Protein AF-A0A381XG17-F1 (afdb_monomer_lite)

Secondary structure (DSSP, 8-state):
-HHHHHTTTSSS-EETTEEEEEEEEE-TTT--EEEEEEE--EETTEE-----GGG-SS----

Structure (mmCIF, N/CA/C/O backbone):
data_AF-A0A381XG17-F1
#
_entry.id   AF-A0A381XG17-F1
#
loop_
_atom_site.group_PDB
_atom_site.id
_atom_site.type_symbol
_atom_site.label_atom_id
_atom_site.label_alt_id
_atom_site.label_comp_id
_atom_site.label_asym_id
_atom_site.label_entity_id
_atom_site.label_seq_id
_atom_site.pdbx_PDB_ins_code
_atom_site.Cartn_x
_atom_site.Cartn_y
_atom_site.Cartn_z
_atom_site.occupancy
_atom_site.B_iso_or_equiv
_atom_site.auth_seq_id
_atom_site.auth_comp_id
_atom_site.auth_asym_id
_atom_site.auth_atom_id
_atom_site.pdbx_PDB_model_num
ATOM 1 N N . VAL A 1 1 ? -2.825 4.982 -6.684 1.00 92.56 1 VAL A N 1
ATOM 2 C CA . VAL A 1 1 ? -3.893 3.963 -6.524 1.00 92.56 1 VAL A CA 1
ATOM 3 C C . VAL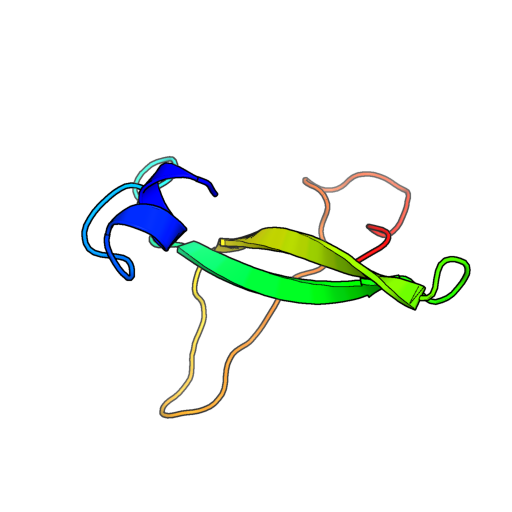 A 1 1 ? -4.795 3.918 -7.746 1.00 92.56 1 VAL A C 1
ATOM 5 O O . VAL A 1 1 ? -4.847 2.877 -8.370 1.00 92.56 1 VAL A O 1
ATOM 8 N N . GLU A 1 2 ? -5.463 5.010 -8.126 1.00 96.19 2 GLU A N 1
ATOM 9 C CA . GLU A 1 2 ? -6.413 4.997 -9.257 1.00 96.19 2 GLU A CA 1
ATOM 10 C C . GLU A 1 2 ? -5.788 4.530 -10.578 1.00 96.19 2 GLU A C 1
ATOM 12 O O . GLU A 1 2 ? -6.309 3.598 -11.179 1.00 96.19 2 GLU A O 1
ATOM 17 N N . ARG A 1 3 ? -4.633 5.090 -10.971 1.00 96.75 3 ARG A N 1
ATOM 18 C CA . ARG A 1 3 ? -3.909 4.679 -12.193 1.00 96.75 3 ARG A CA 1
ATOM 19 C C . ARG A 1 3 ? -3.552 3.189 -12.207 1.00 96.75 3 ARG A C 1
ATOM 21 O O . ARG A 1 3 ? -3.817 2.515 -13.196 1.00 96.75 3 ARG A O 1
ATOM 28 N N . TYR A 1 4 ? -3.071 2.675 -11.074 1.00 97.31 4 TYR A N 1
ATOM 29 C CA . TYR A 1 4 ? -2.787 1.248 -10.886 1.00 97.31 4 TYR A CA 1
ATOM 30 C C . TYR A 1 4 ? -4.025 0.392 -11.132 1.00 97.31 4 TYR A C 1
ATOM 32 O O . TYR A 1 4 ? -3.986 -0.553 -11.906 1.00 97.31 4 TYR A O 1
ATOM 40 N N . LEU A 1 5 ? -5.148 0.733 -10.498 1.00 96.38 5 LEU A N 1
ATOM 41 C CA . LEU A 1 5 ? -6.372 -0.060 -10.610 1.00 96.38 5 LEU A CA 1
ATOM 42 C C . LEU A 1 5 ? -7.005 0.022 -12.001 1.00 96.38 5 LEU A C 1
ATOM 44 O O . LEU A 1 5 ? -7.558 -0.963 -12.471 1.00 96.38 5 LEU A O 1
ATOM 48 N N . ALA A 1 6 ? -6.938 1.185 -12.650 1.00 97.38 6 ALA A N 1
ATOM 49 C CA . ALA A 1 6 ? -7.514 1.392 -13.976 1.00 97.38 6 ALA A CA 1
ATOM 50 C C . ALA A 1 6 ? -6.776 0.619 -15.081 1.00 97.38 6 ALA A C 1
ATOM 52 O O . ALA A 1 6 ? -7.333 0.414 -16.155 1.00 97.38 6 ALA A O 1
ATOM 53 N N . THR A 1 7 ? -5.531 0.216 -14.825 1.00 97.19 7 THR A N 1
ATOM 54 C CA . THR A 1 7 ? -4.636 -0.395 -15.817 1.00 97.19 7 THR A CA 1
ATOM 55 C C . THR A 1 7 ? -4.174 -1.795 -15.427 1.00 97.19 7 THR A C 1
ATOM 57 O O . THR A 1 7 ? -3.268 -2.330 -16.057 1.00 97.19 7 THR A O 1
ATOM 60 N N . ASP A 1 8 ? -4.762 -2.369 -14.376 1.00 94.50 8 ASP A N 1
ATOM 61 C CA . ASP A 1 8 ? -4.342 -3.647 -13.792 1.00 94.50 8 ASP A CA 1
ATOM 62 C C . ASP A 1 8 ? -2.826 -3.711 -13.508 1.00 94.50 8 ASP A C 1
ATOM 64 O O . ASP A 1 8 ? -2.137 -4.692 -13.771 1.00 94.50 8 ASP A O 1
ATOM 68 N N . GLY A 1 9 ? -2.285 -2.601 -12.999 1.00 93.50 9 GLY A N 1
ATOM 69 C CA . GLY A 1 9 ? -0.877 -2.468 -12.636 1.00 93.50 9 GLY A CA 1
ATOM 70 C C . GLY A 1 9 ? 0.071 -2.099 -13.779 1.00 93.50 9 GLY A C 1
ATOM 71 O O . GLY A 1 9 ? 1.263 -1.969 -13.516 1.00 93.50 9 GLY A O 1
ATOM 72 N N . ALA A 1 10 ? -0.410 -1.877 -15.009 1.00 94.88 10 ALA A N 1
ATOM 73 C CA . ALA A 1 10 ? 0.455 -1.451 -16.115 1.00 94.88 10 ALA A CA 1
ATOM 74 C C . ALA A 1 10 ? 0.961 0.005 -15.983 1.00 94.88 10 ALA A C 1
ATOM 76 O O . ALA A 1 10 ? 2.010 0.336 -16.531 1.00 94.88 10 ALA A O 1
ATOM 77 N N . ASP A 1 11 ? 0.257 0.870 -15.241 1.00 96.25 11 ASP A N 1
ATOM 78 C CA . ASP A 1 11 ? 0.697 2.226 -14.872 1.00 96.25 11 ASP A CA 1
ATOM 79 C C . ASP A 1 11 ? 0.496 2.494 -13.370 1.00 96.25 11 ASP A C 1
ATOM 81 O O . ASP A 1 11 ? -0.351 1.904 -12.707 1.00 96.25 11 ASP A O 1
ATOM 85 N N . GLY A 1 12 ? 1.263 3.423 -12.803 1.00 94.69 12 GLY A N 1
ATOM 86 C CA . GLY A 1 12 ? 1.147 3.837 -11.406 1.00 94.69 12 GLY A CA 1
ATOM 87 C C . GLY A 1 12 ? 1.669 2.806 -10.401 1.00 94.69 12 GLY A C 1
ATOM 88 O O . GLY A 1 12 ? 1.316 2.899 -9.221 1.00 94.69 12 GLY A O 1
ATOM 89 N N . PHE A 1 13 ? 2.470 1.841 -10.867 1.00 95.94 13 PHE A N 1
ATOM 90 C CA . PHE A 1 13 ? 3.174 0.852 -10.049 1.00 95.94 13 PHE A CA 1
ATOM 91 C C . PHE A 1 13 ? 4.533 1.346 -9.546 1.00 95.94 13 PHE A C 1
ATOM 93 O O . PHE A 1 13 ? 5.055 0.763 -8.608 1.00 95.94 13 PHE A O 1
ATOM 100 N N . GLU A 1 14 ? 5.109 2.401 -10.122 1.00 96.25 14 GLU A N 1
ATOM 101 C CA . GLU A 1 14 ? 6.398 2.943 -9.683 1.00 96.25 14 GLU A CA 1
ATOM 102 C C . GLU A 1 14 ? 6.217 4.129 -8.723 1.00 96.25 14 GLU A C 1
ATOM 104 O O . GLU A 1 14 ? 5.384 5.016 -8.942 1.00 96.25 14 GLU A O 1
ATOM 109 N N . PHE A 1 15 ? 7.027 4.164 -7.666 1.00 91.88 15 PHE A N 1
ATOM 110 C CA . PHE A 1 15 ? 7.172 5.299 -6.767 1.00 91.88 15 PHE A CA 1
ATOM 111 C C . PHE A 1 15 ? 8.639 5.452 -6.353 1.00 91.88 15 PHE A C 1
ATOM 113 O O . PHE A 1 15 ? 9.203 4.563 -5.720 1.00 91.88 15 PHE A O 1
ATOM 120 N N . ASN A 1 16 ? 9.252 6.592 -6.686 1.00 92.50 16 ASN A N 1
ATOM 121 C CA . ASN A 1 16 ? 10.656 6.904 -6.384 1.00 92.50 16 ASN A CA 1
ATOM 122 C C . ASN A 1 16 ? 11.643 5.793 -6.808 1.00 92.50 16 ASN A C 1
ATOM 124 O O . ASN A 1 16 ? 12.538 5.439 -6.042 1.00 92.50 16 ASN A O 1
ATOM 128 N N . GLY A 1 17 ? 11.470 5.224 -8.008 1.00 95.06 17 GLY A N 1
ATOM 129 C CA . GLY A 1 17 ? 12.334 4.157 -8.523 1.00 95.06 17 GLY A CA 1
ATOM 130 C C . GLY A 1 17 ? 12.094 2.772 -7.912 1.00 95.06 17 GLY A C 1
ATOM 131 O O . GLY A 1 17 ? 12.855 1.850 -8.194 1.00 95.06 17 GLY A O 1
ATOM 132 N N . ALA A 1 18 ? 11.059 2.604 -7.085 1.00 95.69 18 ALA A N 1
ATOM 133 C CA . ALA A 1 18 ? 10.666 1.319 -6.522 1.00 95.69 18 ALA A CA 1
ATOM 134 C C . ALA A 1 18 ? 9.281 0.892 -7.024 1.00 95.69 18 ALA A C 1
ATOM 136 O O . ALA A 1 18 ? 8.352 1.699 -7.109 1.00 95.69 18 ALA A O 1
ATOM 137 N N . GLU A 1 19 ? 9.126 -0.398 -7.317 1.00 96.69 19 GLU A N 1
ATOM 138 C CA . GLU A 1 19 ? 7.821 -0.975 -7.629 1.00 96.69 19 GLU A CA 1
ATOM 139 C C . GLU A 1 19 ? 6.931 -1.030 -6.383 1.00 96.69 19 GLU A C 1
ATOM 141 O O . GLU A 1 19 ? 7.397 -1.193 -5.254 1.00 96.69 19 GLU A O 1
ATOM 146 N N . CYS A 1 20 ? 5.626 -0.934 -6.595 1.00 96.75 20 CYS A N 1
ATOM 147 C CA . CYS A 1 20 ? 4.604 -0.912 -5.568 1.00 96.75 20 CYS A CA 1
ATOM 148 C C . CYS A 1 20 ? 3.508 -1.943 -5.848 1.00 96.75 20 CYS A C 1
ATOM 150 O O . CYS A 1 20 ? 3.200 -2.279 -6.991 1.00 96.75 20 CYS A O 1
ATOM 152 N N . ILE A 1 21 ? 2.855 -2.377 -4.774 1.00 96.44 21 ILE A N 1
ATOM 153 C CA . ILE A 1 21 ? 1.587 -3.110 -4.796 1.00 96.44 21 ILE A CA 1
ATOM 154 C C . ILE A 1 21 ? 0.476 -2.263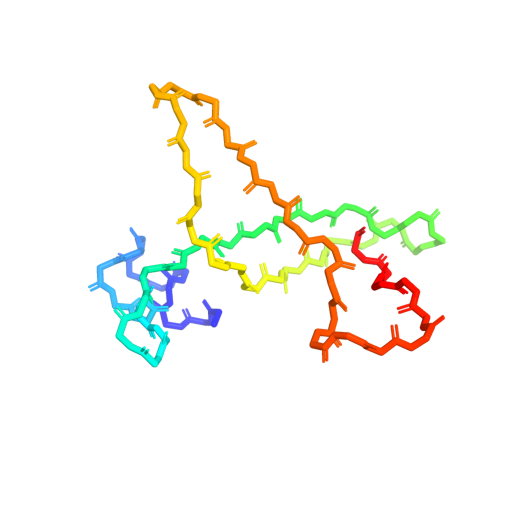 -4.172 1.00 96.44 21 ILE A C 1
ATOM 156 O O . ILE A 1 21 ? 0.741 -1.315 -3.428 1.00 96.44 21 ILE A O 1
ATOM 160 N N . ILE A 1 22 ? -0.780 -2.635 -4.427 1.00 97.75 22 ILE A N 1
ATOM 161 C CA . ILE A 1 22 ? -1.939 -2.074 -3.726 1.00 97.75 22 ILE A CA 1
ATOM 162 C C . ILE A 1 22 ? -2.448 -3.082 -2.697 1.00 97.75 22 ILE A C 1
ATOM 164 O O . ILE A 1 22 ? -3.124 -4.051 -3.040 1.00 97.75 22 ILE A O 1
ATOM 168 N N . LEU A 1 23 ? -2.179 -2.821 -1.418 1.00 97.56 23 LEU A N 1
ATOM 169 C CA . LEU A 1 23 ? -2.775 -3.583 -0.328 1.00 97.56 23 LEU A CA 1
ATOM 170 C C . LEU A 1 23 ? -4.225 -3.130 -0.135 1.00 97.56 23 LEU A C 1
ATOM 172 O O . LEU A 1 23 ? -4.483 -1.949 0.109 1.00 97.56 23 LEU A O 1
ATOM 176 N N . THR A 1 24 ? -5.171 -4.065 -0.227 1.00 98.06 24 THR A N 1
ATOM 177 C CA . THR A 1 24 ? -6.580 -3.817 0.103 1.00 98.06 24 THR A CA 1
ATOM 178 C C . THR A 1 24 ? -6.906 -4.440 1.456 1.00 98.06 24 THR A C 1
ATOM 180 O O . THR A 1 24 ? -6.755 -5.647 1.619 1.00 98.06 24 THR A O 1
ATOM 183 N N . THR A 1 25 ? -7.381 -3.643 2.414 1.00 98.31 25 THR A N 1
ATOM 184 C CA . THR A 1 25 ? -7.769 -4.118 3.753 1.00 98.31 25 THR A CA 1
ATOM 185 C C . THR A 1 25 ? -9.206 -3.744 4.095 1.00 98.31 25 THR A C 1
ATOM 187 O O . THR A 1 25 ? -9.782 -2.810 3.531 1.00 98.31 25 THR A O 1
ATOM 190 N N . THR A 1 26 ? -9.815 -4.486 5.021 1.00 98.62 26 THR A N 1
ATOM 191 C CA . THR A 1 26 ? -11.146 -4.170 5.554 1.00 98.62 26 THR A CA 1
ATOM 192 C C . THR A 1 26 ? -10.982 -3.385 6.847 1.00 98.62 26 THR A C 1
ATOM 194 O O . THR A 1 26 ? -10.447 -3.896 7.828 1.00 98.62 26 THR A O 1
ATOM 197 N N . GLY A 1 27 ? -11.447 -2.136 6.878 1.00 98.31 27 GLY A N 1
ATOM 198 C CA . GLY A 1 27 ? -11.256 -1.280 8.046 1.00 98.31 27 GLY A CA 1
ATOM 199 C C . GLY A 1 27 ? -11.976 -1.830 9.279 1.00 98.31 27 GLY A C 1
ATOM 200 O O . GLY A 1 27 ? -13.204 -1.798 9.322 1.00 98.31 27 GLY A O 1
ATOM 201 N N . ARG A 1 28 ? -11.225 -2.234 10.314 1.00 98.06 28 ARG A N 1
ATOM 202 C CA . ARG A 1 28 ? -11.740 -2.943 11.510 1.00 98.06 28 ARG A CA 1
ATOM 203 C C . ARG A 1 28 ? -12.947 -2.302 12.209 1.00 98.06 28 ARG A C 1
ATOM 205 O O . ARG A 1 28 ? -13.738 -3.004 12.819 1.00 98.06 28 ARG A O 1
ATOM 212 N N . LYS A 1 29 ? -13.074 -0.969 12.155 1.00 97.88 29 LYS A N 1
ATOM 213 C CA . LYS A 1 29 ? -14.201 -0.226 12.754 1.00 97.88 29 LYS A CA 1
ATOM 214 C C . LYS A 1 29 ? -15.340 0.031 11.768 1.00 97.88 29 LYS A C 1
ATOM 216 O O . LYS A 1 29 ? -16.487 0.117 12.175 1.00 97.88 29 LYS A O 1
ATOM 221 N N . SER A 1 30 ? -15.019 0.230 10.489 1.00 98.00 30 SER A N 1
ATOM 222 C CA . SER A 1 30 ? -15.982 0.704 9.487 1.00 98.00 30 SER A CA 1
ATOM 223 C C . SER A 1 30 ? -16.515 -0.380 8.554 1.00 98.00 30 SER A C 1
ATOM 225 O O . SER A 1 30 ? -17.445 -0.100 7.809 1.00 98.00 30 SER A O 1
ATOM 227 N N . GLY A 1 31 ? -15.861 -1.539 8.463 1.00 98.12 31 GLY A N 1
ATOM 228 C CA . GLY A 1 31 ? -16.143 -2.575 7.457 1.00 98.12 31 GLY A CA 1
ATOM 229 C C . GLY A 1 31 ? -15.834 -2.178 6.004 1.00 98.12 31 GLY A C 1
ATOM 230 O O . GLY A 1 31 ? -15.870 -3.015 5.113 1.00 98.12 31 GLY A O 1
ATOM 231 N N . LYS A 1 32 ? -15.515 -0.906 5.734 1.00 98.25 32 LYS A N 1
ATOM 232 C CA . LYS A 1 32 ? -15.189 -0.408 4.391 1.00 98.25 32 LYS A CA 1
ATOM 233 C C . LYS A 1 32 ? -13.816 -0.888 3.922 1.00 98.25 32 LYS A C 1
ATOM 235 O O . LYS A 1 32 ? -12.862 -0.871 4.702 1.00 98.25 32 LYS A O 1
ATOM 240 N N . LEU A 1 33 ? -13.713 -1.198 2.631 1.00 98.19 33 LEU A N 1
ATOM 241 C CA . LEU A 1 33 ? -12.439 -1.453 1.963 1.00 98.19 33 LEU A CA 1
ATOM 242 C C . LEU A 1 33 ? -11.569 -0.188 1.950 1.00 98.19 33 LEU A C 1
ATOM 244 O O . LEU A 1 33 ? -12.048 0.916 1.678 1.00 98.19 33 LEU A O 1
ATOM 248 N N . ARG A 1 34 ? -10.280 -0.358 2.235 1.00 97.94 34 ARG A N 1
ATOM 249 C CA . ARG A 1 34 ? -9.233 0.667 2.178 1.00 97.94 34 ARG A CA 1
ATOM 250 C C . ARG A 1 34 ? -8.113 0.164 1.282 1.00 97.94 34 ARG A C 1
ATOM 252 O O . ARG A 1 34 ? -7.855 -1.033 1.250 1.00 97.94 34 ARG A O 1
ATOM 259 N N . ARG A 1 35 ? -7.478 1.068 0.539 1.00 97.75 35 ARG A N 1
ATOM 260 C CA . ARG A 1 35 ? -6.405 0.738 -0.403 1.00 97.75 35 ARG A CA 1
ATOM 261 C C . ARG A 1 35 ? -5.177 1.574 -0.092 1.00 97.75 35 ARG A C 1
ATOM 263 O O . ARG A 1 35 ? -5.270 2.801 -0.103 1.00 97.75 35 ARG A O 1
ATOM 270 N N . THR A 1 36 ? -4.054 0.908 0.139 1.00 97.50 36 THR A N 1
ATOM 271 C CA . THR A 1 36 ? -2.785 1.539 0.509 1.00 97.50 36 THR A CA 1
ATOM 272 C C . THR A 1 36 ? -1.695 1.091 -0.466 1.00 97.50 36 THR A C 1
ATOM 274 O O . THR A 1 36 ? -1.482 -0.115 -0.599 1.00 97.50 36 THR A O 1
ATOM 277 N N . PRO A 1 37 ? -1.005 2.015 -1.160 1.00 96.69 37 PRO A N 1
ATOM 278 C CA . PRO A 1 37 ? 0.178 1.666 -1.936 1.00 96.69 37 PRO A CA 1
ATOM 279 C C . PRO A 1 37 ? 1.352 1.368 -0.995 1.00 96.69 37 PRO A C 1
ATOM 281 O O . PRO A 1 37 ? 1.603 2.134 -0.064 1.00 96.69 37 PRO A O 1
ATOM 284 N N . LEU A 1 38 ? 2.062 0.267 -1.234 1.00 97.19 38 LEU A N 1
ATOM 285 C CA . LEU A 1 38 ? 3.246 -0.143 -0.473 1.00 97.19 38 LEU A CA 1
ATOM 286 C C . LEU A 1 38 ? 4.348 -0.586 -1.434 1.00 97.19 38 LEU A C 1
ATOM 288 O O . LEU A 1 38 ? 4.042 -1.143 -2.486 1.00 97.19 38 LEU A O 1
ATOM 292 N N . ILE A 1 39 ? 5.611 -0.385 -1.049 1.00 97.00 39 ILE A N 1
ATOM 293 C CA . ILE A 1 39 ? 6.758 -0.906 -1.803 1.00 97.00 39 ILE A CA 1
ATOM 294 C C . ILE A 1 39 ? 6.643 -2.427 -1.921 1.00 97.00 39 ILE A C 1
ATOM 296 O O . ILE A 1 39 ? 6.353 -3.117 -0.941 1.00 97.00 39 ILE A O 1
ATOM 300 N N . ARG A 1 40 ? 6.865 -2.944 -3.129 1.00 96.56 40 ARG A N 1
ATOM 301 C CA . ARG A 1 40 ? 6.837 -4.370 -3.430 1.00 96.56 40 ARG A CA 1
ATOM 302 C C . ARG A 1 40 ? 8.085 -5.039 -2.858 1.00 96.56 40 ARG A C 1
ATOM 304 O O . ARG A 1 40 ? 9.196 -4.782 -3.307 1.00 96.56 40 ARG A O 1
ATOM 311 N N . VAL A 1 41 ? 7.878 -5.954 -1.918 1.00 97.06 41 VAL A N 1
ATOM 312 C CA . VAL A 1 41 ? 8.899 -6.886 -1.430 1.00 97.06 41 VAL A CA 1
ATOM 313 C C . VAL A 1 41 ? 8.290 -8.281 -1.450 1.00 97.06 41 VAL A C 1
ATOM 315 O O . VAL A 1 41 ? 7.205 -8.483 -0.901 1.00 97.06 41 VAL A O 1
ATOM 318 N N . HIS A 1 42 ? 8.951 -9.230 -2.109 1.00 96.69 42 HIS A N 1
ATOM 319 C CA . HIS A 1 42 ? 8.473 -10.607 -2.179 1.00 96.69 42 HIS A CA 1
ATOM 320 C C . HIS A 1 42 ? 9.618 -11.617 -2.177 1.00 96.69 42 HIS A C 1
ATOM 322 O O . HIS A 1 42 ? 10.720 -11.318 -2.634 1.00 96.69 42 HIS A O 1
ATOM 328 N N . ASP A 1 43 ? 9.311 -12.817 -1.700 1.00 97.56 43 ASP A N 1
ATOM 329 C CA . ASP A 1 43 ? 10.141 -14.010 -1.816 1.00 97.56 43 ASP A CA 1
ATOM 330 C C . ASP A 1 43 ? 9.291 -15.123 -2.438 1.00 97.56 43 ASP A C 1
ATOM 332 O O . ASP A 1 43 ? 8.306 -15.591 -1.864 1.00 97.56 43 ASP A O 1
ATOM 336 N N . GLY A 1 44 ? 9.593 -15.473 -3.690 1.00 95.69 44 GLY A N 1
ATOM 337 C CA . GLY A 1 44 ? 8.737 -16.347 -4.487 1.00 95.69 44 GLY A CA 1
ATOM 338 C C . GLY A 1 44 ? 7.305 -15.805 -4.589 1.00 95.69 44 GLY A C 1
ATOM 339 O O . GLY A 1 44 ? 7.069 -14.790 -5.245 1.00 95.69 44 GLY A O 1
ATOM 340 N N . ARG A 1 45 ? 6.356 -16.504 -3.954 1.00 95.88 45 ARG A N 1
ATOM 341 C CA . ARG A 1 45 ? 4.926 -16.140 -3.918 1.00 95.88 45 ARG A CA 1
ATOM 342 C C . ARG A 1 45 ? 4.539 -15.312 -2.691 1.00 95.88 45 ARG A C 1
ATOM 344 O O . ARG A 1 45 ? 3.436 -14.770 -2.665 1.00 95.88 45 ARG A O 1
ATOM 351 N N . ASP A 1 46 ? 5.407 -15.246 -1.690 1.00 97.69 46 ASP A N 1
ATOM 352 C CA . ASP A 1 46 ? 5.116 -14.604 -0.417 1.00 97.69 46 ASP A CA 1
ATOM 353 C C . ASP A 1 46 ? 5.482 -13.124 -0.485 1.00 97.69 46 ASP A C 1
ATOM 355 O O . ASP A 1 4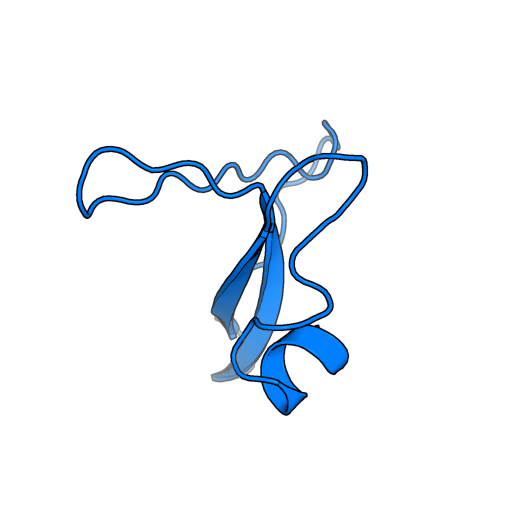6 ? 6.526 -12.751 -1.016 1.00 97.69 46 ASP A O 1
ATOM 359 N N . TYR A 1 47 ? 4.618 -12.270 0.059 1.00 97.69 47 TYR A N 1
ATOM 360 C CA . TYR A 1 47 ? 4.839 -10.827 0.112 1.00 97.69 47 TYR A CA 1
ATOM 361 C C . TYR A 1 47 ? 5.152 -10.388 1.537 1.00 97.69 47 TYR A C 1
ATOM 363 O O . TYR A 1 47 ? 4.463 -10.768 2.484 1.00 97.69 47 TYR A O 1
ATOM 371 N N . LEU A 1 48 ? 6.149 -9.518 1.671 1.00 97.62 48 LEU A N 1
ATOM 372 C CA . LEU A 1 48 ? 6.440 -8.806 2.907 1.00 97.62 48 LEU A CA 1
ATOM 373 C C . LEU A 1 48 ? 5.902 -7.379 2.791 1.00 97.62 48 LEU A C 1
ATOM 375 O O . LEU A 1 48 ? 6.256 -6.641 1.874 1.00 97.62 48 LEU A O 1
ATOM 379 N N . VAL A 1 49 ? 5.075 -6.968 3.750 1.00 97.38 49 VAL A N 1
ATOM 380 C CA . VAL A 1 49 ? 4.589 -5.587 3.868 1.00 97.38 49 VAL A CA 1
ATOM 381 C C . VAL A 1 49 ? 5.162 -4.942 5.123 1.00 97.38 49 VAL A C 1
ATOM 383 O O . VAL A 1 49 ? 5.154 -5.540 6.197 1.00 97.38 49 VAL A O 1
ATOM 386 N N . VAL A 1 50 ? 5.663 -3.712 5.002 1.00 97.38 50 VAL A N 1
ATOM 387 C CA . VAL A 1 50 ? 6.313 -2.998 6.111 1.00 97.38 50 VAL A CA 1
ATOM 388 C C . VAL A 1 50 ? 5.433 -1.841 6.574 1.00 97.38 50 VAL A C 1
ATOM 390 O O . VAL A 1 50 ? 5.212 -0.871 5.850 1.00 97.38 50 VAL A O 1
ATOM 393 N N . ALA A 1 51 ? 4.957 -1.913 7.816 1.00 97.81 51 ALA A N 1
ATOM 394 C CA . ALA A 1 51 ? 4.107 -0.903 8.447 1.00 97.81 51 ALA A CA 1
ATOM 395 C C . ALA A 1 51 ? 4.909 0.284 9.019 1.00 97.81 51 ALA A C 1
ATOM 397 O O . ALA A 1 51 ? 4.678 0.708 10.145 1.00 97.81 51 ALA A O 1
ATOM 398 N N . SER A 1 52 ? 5.870 0.819 8.257 1.00 95.88 52 SER A N 1
ATOM 399 C CA . SER A 1 52 ? 6.795 1.847 8.761 1.00 95.88 52 SER A CA 1
ATOM 400 C C . SER A 1 52 ? 6.169 3.235 8.882 1.00 95.88 52 SER A C 1
ATOM 402 O O . SER A 1 52 ? 6.622 4.029 9.697 1.00 95.88 52 SER A O 1
ATOM 404 N N . MET A 1 53 ? 5.190 3.564 8.027 1.00 95.06 53 MET A N 1
ATOM 405 C CA . MET A 1 53 ? 4.631 4.918 7.880 1.00 95.06 53 MET A CA 1
ATOM 406 C C . MET A 1 53 ? 5.724 6.007 7.795 1.00 95.0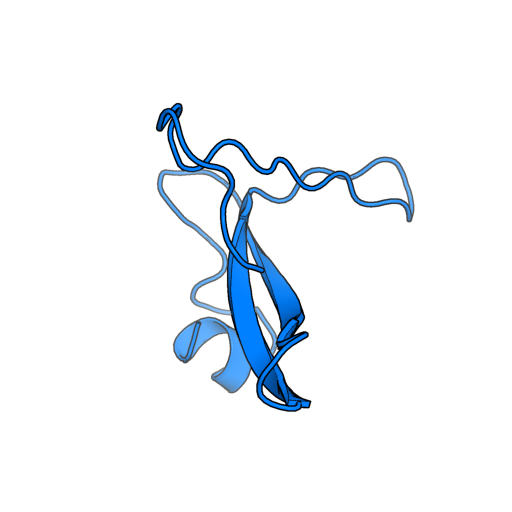6 53 MET A C 1
ATOM 408 O O . MET A 1 53 ? 5.617 7.070 8.399 1.00 95.06 53 MET A O 1
ATOM 412 N N . GLY A 1 54 ? 6.822 5.714 7.087 1.00 93.56 54 GLY A N 1
ATOM 413 C CA . GLY A 1 54 ? 7.964 6.629 6.974 1.00 93.56 54 GLY A CA 1
ATOM 414 C C . GLY A 1 54 ? 8.739 6.848 8.282 1.00 93.56 54 GLY A C 1
ATOM 415 O O . GLY A 1 54 ? 9.414 7.861 8.417 1.00 93.56 54 GLY A O 1
ATOM 416 N N . GLY A 1 55 ? 8.632 5.930 9.247 1.00 96.50 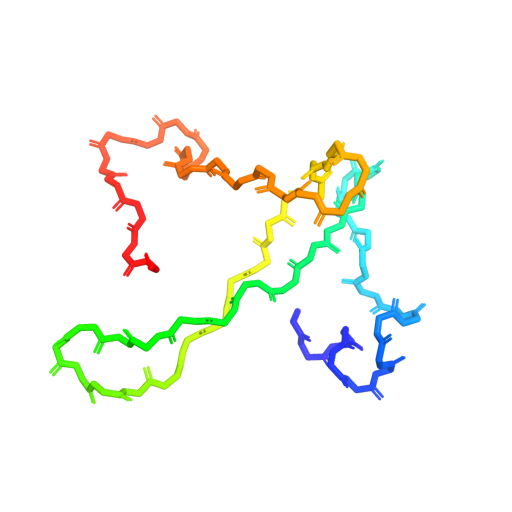55 GLY A N 1
ATOM 417 C CA . GLY A 1 55 ? 9.258 6.037 10.568 1.00 96.50 55 GLY A CA 1
ATOM 418 C C . GLY A 1 55 ? 8.438 6.836 11.585 1.00 96.50 55 GLY A C 1
ATOM 419 O O . GLY A 1 55 ? 8.958 7.200 12.637 1.00 96.50 55 GLY A O 1
ATOM 420 N N . ALA A 1 56 ? 7.173 7.136 11.285 1.00 97.56 56 ALA A N 1
ATOM 421 C CA . ALA A 1 56 ? 6.295 7.835 12.213 1.00 97.56 56 ALA A CA 1
ATOM 422 C C . ALA A 1 56 ? 6.082 7.030 13.519 1.00 97.56 56 ALA A C 1
ATOM 424 O O . ALA A 1 56 ? 6.065 5.801 13.492 1.00 97.56 56 ALA A O 1
ATOM 425 N N . PRO A 1 57 ? 5.856 7.700 14.668 1.00 97.62 57 PRO A N 1
ATOM 426 C CA . PRO A 1 57 ? 5.729 7.041 15.977 1.00 97.62 57 PRO A CA 1
ATOM 427 C C . PRO A 1 57 ? 4.426 6.245 16.153 1.00 97.62 57 PRO A C 1
ATOM 429 O O . PRO A 1 57 ? 4.234 5.584 17.172 1.00 97.62 57 PRO A O 1
ATOM 432 N N . LEU A 1 58 ? 3.503 6.345 15.195 1.00 97.31 58 LEU A N 1
ATOM 433 C CA . LEU A 1 58 ? 2.227 5.643 15.199 1.00 97.31 58 LEU A CA 1
ATOM 434 C C . LEU A 1 58 ? 2.213 4.590 14.096 1.00 97.31 58 LEU A C 1
ATOM 436 O O . LEU A 1 58 ? 2.723 4.814 13.001 1.00 97.31 58 LEU A O 1
ATOM 440 N N . ASN A 1 59 ? 1.543 3.475 14.363 1.00 97.81 59 ASN A N 1
ATOM 441 C CA . ASN A 1 59 ? 1.322 2.453 13.350 1.00 97.81 59 ASN A CA 1
ATOM 442 C C . ASN A 1 59 ? 0.296 2.940 12.311 1.00 97.81 59 ASN A C 1
ATOM 444 O O . ASN A 1 59 ? -0.686 3.598 12.685 1.00 97.81 59 ASN A O 1
ATOM 448 N N . PRO A 1 60 ? 0.463 2.589 11.024 1.00 97.75 60 PRO A N 1
ATOM 449 C CA . PRO A 1 60 ? -0.560 2.846 10.026 1.00 97.75 60 PRO A CA 1
ATOM 450 C C . PRO A 1 60 ? -1.825 2.028 10.326 1.00 97.75 60 PRO A C 1
ATOM 452 O O . PRO A 1 60 ? -1.788 0.993 10.986 1.00 97.75 60 PRO A O 1
ATOM 455 N N . VAL A 1 61 ? -2.970 2.516 9.854 1.00 96.56 61 VAL A N 1
ATOM 456 C CA . VAL A 1 61 ? -4.291 1.971 10.223 1.00 96.56 61 VAL A CA 1
ATOM 457 C C . VAL A 1 61 ?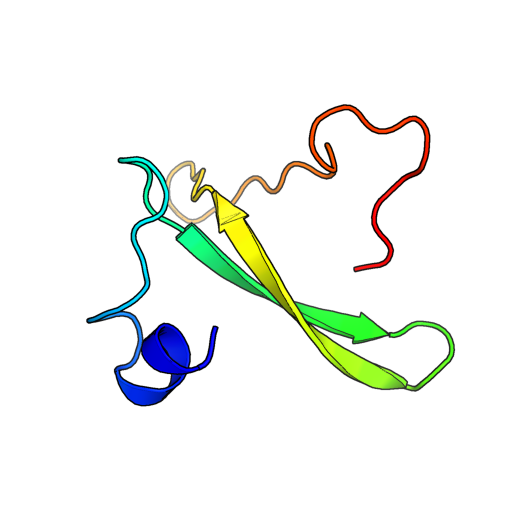 -4.804 0.865 9.301 1.00 96.56 61 VAL A C 1
ATOM 459 O O . VAL A 1 61 ? -5.932 0.406 9.507 1.00 96.56 61 VAL A O 1
ATOM 462 N N . TRP A 1 62 ? -4.050 0.543 8.246 1.00 95.12 62 TRP A N 1
ATOM 463 C CA . TRP A 1 62 ? -4.470 -0.425 7.240 1.00 95.12 62 TRP A CA 1
ATOM 464 C C . TRP A 1 62 ? -4.501 -1.843 7.794 1.00 95.12 62 TRP A C 1
ATOM 466 O O . TRP A 1 62 ? -3.662 -2.183 8.652 1.00 95.12 62 TRP A O 1
#

InterPro domains:
  IPR004378 F420H(2)-dependent quinone reductase [PF04075] (2-62)
  IPR012349 FMN-binding split barrel [G3DSA:2.30.110.10] (1-62)

Foldseek 3Di:
DVQCVVVVRPPPQDDPNFGWDWDWDQQPVPRDIDTDIAGFDDDVPGTDGDQCVVVDPDGDRD

pLDDT: mean 96.64, std 1.51, range [91.88, 98.62]

Organism: NCBI:txid408172

Radius of gyration: 12.66 Å; chains: 1; bounding box: 28×24×32 Å

Sequence (62 aa):
VERYLATDGADGFEFNGAECIILTTTGRKSGKLRRTPLIRVHDGRDYLVVASMGGAPLNPVW